Protein AF-A0A0Q6CIL9-F1 (afdb_monomer)

Secondary structure (DSSP, 8-state):
--HHHHHHHHHHHHHHHHGGGHHHHHHHHHT--HHHHHHHHHTSSPPPHHHHHHHHHHHHHHHHHHHHHHHHHHHHHHHHH-

Solvent-accessible surface area (backbone atoms only — not comparable to full-atom values): 4586 Å² total; per-residue (Å²): 131,56,58,66,58,44,30,55,48,48,52,56,54,36,33,72,69,55,39,98,58,16,50,58,53,48,12,62,75,72,75,47,53,53,67,55,38,50,28,26,72,71,62,79,38,79,57,54,72,63,59,55,54,52,49,53,53,52,43,55,49,53,51,52,54,49,51,55,52,51,55,50,52,56,51,53,53,54,66,71,78,107

Nearest PDB structures (foldseek):
  5d50-assembly1_C  TM=8.080E-01  e=2.218E-01  Salmonella phage SPC32H
  5d4z-assembly3_F  TM=7.562E-01  e=5.901E-01  Salmonella phage SPC32H
  3eus-assembly1_A  TM=6.706E-01  e=3.846E-01  Ruegeria pomeroyi
  3eus-assembly1_B  TM=6.538E-01  e=4.912E-01  Ruegeria pomeroyi
  5d4z-assembly8_U  TM=6.611E-01  e=8.518E-01  Salmonella phage SPC32H

Foldseek 3Di:
DDQVVVLVLLVVLQCVLPNPVSLVVLCVQVVHDSVVSVCSNVVVDGDDPVSVVSSVVSSVVSVVVVVVVVVVVVVVVVVVVD

Sequence (82 aa):
MTNDERRDLLARAAETAFGARWQSDLARHLGVSIRTAQRWASGSSEVPVGALRDLAIILRKSASDATASADEIERQLKAIDE

pLDDT: mean 96.32, std 3.77, range [70.75, 98.31]

Structure (mmCIF, N/CA/C/O backbone):
data_AF-A0A0Q6CIL9-F1
#
_entry.id   AF-A0A0Q6CIL9-F1
#
loop_
_atom_site.group_PDB
_atom_site.id
_atom_site.type_symbol
_atom_site.label_atom_id
_atom_site.label_alt_id
_atom_site.label_comp_id
_atom_site.label_asym_id
_atom_site.label_entity_id
_atom_site.label_seq_id
_atom_site.pdbx_PDB_ins_code
_atom_site.Cartn_x
_atom_site.Cartn_y
_atom_site.Cartn_z
_atom_site.occupancy
_atom_site.B_iso_or_equiv
_atom_site.auth_seq_id
_atom_site.auth_comp_id
_atom_site.auth_asym_id
_atom_site.auth_atom_id
_atom_site.pdbx_PDB_model_num
ATOM 1 N N . MET A 1 1 ? 15.223 10.962 -8.828 1.00 81.19 1 MET A N 1
ATOM 2 C CA . MET A 1 1 ? 15.114 9.685 -8.104 1.00 81.19 1 MET A CA 1
ATOM 3 C C . MET A 1 1 ? 15.843 8.596 -8.864 1.00 81.19 1 MET A C 1
ATOM 5 O O . MET A 1 1 ? 15.396 8.247 -9.958 1.00 81.19 1 MET A O 1
ATOM 9 N N . THR A 1 2 ? 16.953 8.119 -8.305 1.00 94.81 2 THR A N 1
ATOM 10 C CA . THR A 1 2 ? 17.702 6.940 -8.759 1.00 94.81 2 THR A CA 1
ATOM 11 C C . THR A 1 2 ? 16.869 5.668 -8.556 1.00 94.81 2 THR A C 1
ATOM 13 O O . THR A 1 2 ? 15.813 5.700 -7.917 1.00 94.81 2 THR A O 1
ATOM 16 N N . ASN A 1 3 ? 17.311 4.534 -9.109 1.00 93.88 3 ASN A N 1
ATOM 17 C CA . ASN A 1 3 ? 16.614 3.268 -8.875 1.00 93.88 3 ASN A CA 1
ATOM 18 C C . ASN A 1 3 ? 16.673 2.840 -7.399 1.00 93.88 3 ASN A C 1
ATOM 20 O O . ASN A 1 3 ? 15.670 2.372 -6.866 1.00 93.88 3 ASN A O 1
ATOM 24 N N . ASP A 1 4 ? 17.805 3.060 -6.729 1.00 96.38 4 ASP A N 1
ATOM 25 C CA . ASP A 1 4 ? 17.972 2.715 -5.313 1.00 96.38 4 ASP A CA 1
ATOM 26 C C . ASP A 1 4 ? 17.009 3.517 -4.431 1.00 96.38 4 ASP A C 1
ATOM 28 O O . ASP A 1 4 ? 16.297 2.945 -3.609 1.00 96.38 4 ASP A O 1
ATOM 32 N N . GLU A 1 5 ? 16.868 4.822 -4.693 1.00 97.31 5 GLU A N 1
ATOM 33 C CA . GLU A 1 5 ? 15.888 5.669 -4.001 1.00 97.31 5 GLU A CA 1
ATOM 34 C C . GLU A 1 5 ? 14.446 5.187 -4.234 1.00 97.31 5 GLU A C 1
ATOM 36 O O . GLU A 1 5 ? 13.625 5.200 -3.316 1.00 97.31 5 GLU A O 1
ATOM 41 N N . ARG A 1 6 ? 14.114 4.735 -5.454 1.00 97.50 6 ARG A N 1
ATOM 42 C CA . ARG A 1 6 ? 12.784 4.178 -5.759 1.00 97.50 6 ARG A CA 1
ATOM 43 C C . ARG A 1 6 ? 12.541 2.850 -5.060 1.00 97.50 6 ARG A C 1
ATOM 45 O O . ARG A 1 6 ? 11.433 2.629 -4.579 1.00 97.50 6 ARG A O 1
ATOM 52 N N . ARG A 1 7 ? 13.541 1.974 -5.019 1.00 97.50 7 ARG A N 1
ATOM 53 C CA . ARG A 1 7 ? 13.476 0.682 -4.335 1.00 97.50 7 ARG A CA 1
ATOM 54 C C . ARG A 1 7 ? 13.248 0.868 -2.844 1.00 97.50 7 ARG A C 1
ATOM 56 O O . ARG A 1 7 ? 12.343 0.247 -2.294 1.00 97.50 7 ARG A O 1
ATOM 63 N N . ASP A 1 8 ? 14.037 1.724 -2.210 1.00 97.81 8 ASP A N 1
ATOM 64 C CA . ASP A 1 8 ? 13.956 1.940 -0.768 1.00 97.81 8 ASP A CA 1
ATOM 65 C C . ASP A 1 8 ? 12.614 2.582 -0.394 1.00 97.81 8 ASP A C 1
ATOM 67 O O . ASP A 1 8 ? 11.982 2.187 0.590 1.00 97.81 8 ASP A O 1
ATOM 71 N N . LEU A 1 9 ? 12.123 3.513 -1.222 1.00 97.81 9 LEU A N 1
ATOM 72 C CA . LEU A 1 9 ? 10.785 4.077 -1.064 1.00 97.81 9 LEU A CA 1
ATOM 73 C C . LEU A 1 9 ? 9.692 3.016 -1.239 1.00 97.81 9 LEU A C 1
ATOM 75 O O . LEU A 1 9 ? 8.796 2.941 -0.402 1.00 97.81 9 LEU A O 1
ATOM 79 N N . LEU A 1 10 ? 9.769 2.192 -2.292 1.00 98.00 10 LEU A N 1
ATOM 80 C CA . LEU A 1 10 ? 8.819 1.108 -2.547 1.00 98.00 10 LEU A CA 1
ATOM 81 C C . LEU A 1 10 ? 8.748 0.157 -1.349 1.00 98.00 10 LEU A C 1
ATOM 83 O O . LEU A 1 10 ? 7.653 -0.133 -0.882 1.00 98.00 10 LEU A O 1
ATOM 87 N N . ALA A 1 11 ? 9.899 -0.302 -0.848 1.00 97.75 11 ALA A N 1
ATOM 88 C CA . ALA A 1 11 ? 9.971 -1.256 0.253 1.00 97.75 11 ALA A CA 1
ATOM 89 C C . ALA A 1 11 ? 9.338 -0.686 1.528 1.00 97.75 11 ALA A C 1
ATOM 91 O O . ALA A 1 11 ? 8.427 -1.297 2.080 1.00 97.75 1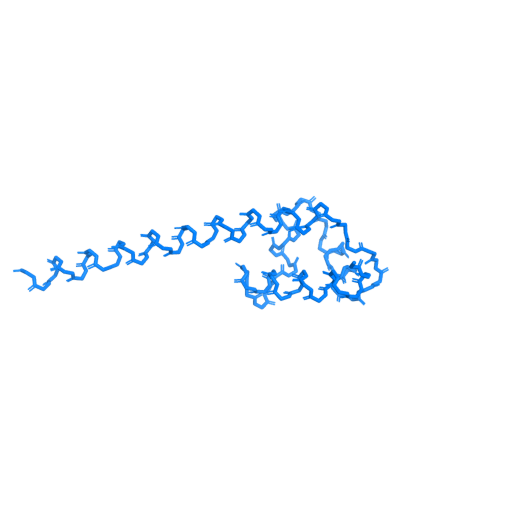1 ALA A O 1
ATOM 92 N N . ARG A 1 12 ? 9.741 0.523 1.940 1.00 97.94 12 ARG A N 1
ATOM 93 C CA . ARG A 1 12 ? 9.192 1.190 3.133 1.00 97.94 12 ARG A CA 1
ATOM 94 C C . ARG A 1 12 ? 7.687 1.439 3.019 1.00 97.94 12 ARG A C 1
ATOM 96 O O . ARG A 1 12 ? 6.938 1.194 3.963 1.00 97.94 12 ARG A O 1
ATOM 103 N N . ALA A 1 13 ? 7.234 1.931 1.868 1.00 97.38 13 ALA A N 1
ATOM 104 C CA . ALA A 1 13 ? 5.828 2.235 1.624 1.00 97.38 13 ALA A CA 1
ATOM 105 C C . ALA A 1 13 ? 4.967 0.961 1.561 1.00 97.38 13 ALA A C 1
ATOM 107 O O . ALA A 1 13 ? 3.876 0.925 2.126 1.00 97.38 13 ALA A O 1
ATOM 108 N N . ALA A 1 14 ? 5.460 -0.098 0.919 1.00 97.38 14 ALA A N 1
ATOM 109 C CA . ALA A 1 14 ? 4.744 -1.362 0.809 1.00 97.38 14 ALA A CA 1
ATOM 110 C C . ALA A 1 14 ? 4.690 -2.092 2.156 1.00 97.38 14 ALA A C 1
ATOM 112 O O . ALA A 1 14 ? 3.646 -2.631 2.505 1.00 97.38 14 ALA A O 1
ATOM 113 N N . GLU A 1 15 ? 5.766 -2.062 2.942 1.00 97.38 15 GLU A N 1
ATOM 114 C CA . GLU A 1 15 ? 5.767 -2.587 4.309 1.00 97.38 15 GLU A CA 1
ATOM 115 C C . GLU A 1 15 ? 4.801 -1.818 5.217 1.00 97.38 15 GLU A C 1
ATOM 117 O O . GLU A 1 15 ? 4.094 -2.431 6.009 1.00 97.38 15 GLU A O 1
ATOM 122 N N . THR A 1 16 ? 4.669 -0.500 5.041 1.00 96.25 16 THR A N 1
ATOM 123 C CA . THR A 1 16 ? 3.643 0.286 5.750 1.00 96.25 16 THR A CA 1
ATOM 124 C C . THR A 1 16 ? 2.224 -0.164 5.382 1.00 96.25 16 THR A C 1
ATOM 126 O O . THR A 1 16 ? 1.363 -0.245 6.251 1.00 96.25 16 THR A O 1
ATOM 129 N N . ALA A 1 17 ? 1.969 -0.467 4.104 1.00 95.19 17 ALA A N 1
ATOM 130 C CA . ALA A 1 17 ? 0.642 -0.862 3.627 1.00 95.19 17 ALA A CA 1
ATOM 131 C C . ALA A 1 17 ? 0.272 -2.320 3.960 1.00 95.19 17 ALA A C 1
ATOM 133 O O . ALA A 1 17 ? -0.899 -2.629 4.162 1.00 95.19 17 ALA A O 1
ATOM 134 N N . PHE A 1 18 ? 1.250 -3.227 3.961 1.00 95.50 18 PHE A N 1
ATOM 135 C CA . PHE A 1 18 ? 1.009 -4.676 3.943 1.00 95.50 18 PHE A CA 1
ATOM 136 C C . PHE A 1 18 ? 1.745 -5.449 5.051 1.00 95.50 18 PHE A C 1
ATOM 138 O O . PHE A 1 18 ? 1.556 -6.656 5.200 1.00 95.50 18 PHE A O 1
ATOM 145 N N . GLY A 1 19 ? 2.613 -4.790 5.817 1.00 95.38 19 GLY A N 1
ATOM 146 C CA . GLY A 1 19 ? 3.458 -5.419 6.829 1.00 95.38 19 GLY A CA 1
ATOM 147 C C . GLY A 1 19 ? 4.578 -6.288 6.244 1.00 95.38 19 GLY A C 1
ATOM 148 O O . GLY A 1 19 ? 4.989 -6.149 5.091 1.00 95.38 19 GLY A O 1
ATOM 149 N N . ALA A 1 20 ? 5.071 -7.237 7.044 1.00 94.94 20 ALA A N 1
ATOM 150 C CA . ALA A 1 20 ? 6.257 -8.043 6.726 1.00 94.94 20 ALA A CA 1
ATOM 151 C C . ALA A 1 20 ? 6.147 -8.872 5.427 1.00 94.94 20 ALA A C 1
ATOM 153 O O . ALA A 1 20 ? 7.159 -9.255 4.841 1.00 94.94 20 ALA A O 1
ATOM 154 N N . ARG A 1 21 ? 4.927 -9.162 4.952 1.00 95.56 21 ARG A N 1
ATOM 155 C CA . ARG A 1 21 ? 4.670 -9.947 3.728 1.00 95.56 21 ARG A CA 1
A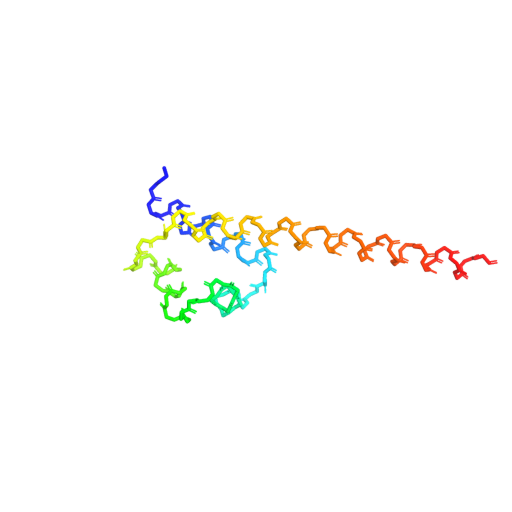TOM 156 C C . ARG A 1 21 ? 4.413 -9.080 2.492 1.00 95.56 21 ARG A C 1
ATOM 158 O O . ARG A 1 21 ? 3.887 -9.569 1.487 1.00 95.56 21 ARG A O 1
ATOM 165 N N . TRP A 1 22 ? 4.859 -7.825 2.524 1.00 97.81 22 TRP A N 1
ATOM 166 C CA . TRP A 1 22 ? 4.549 -6.827 1.505 1.00 97.81 22 TRP A CA 1
ATOM 167 C C . TRP A 1 22 ? 4.839 -7.250 0.068 1.00 97.81 22 TRP A C 1
ATOM 169 O O . TRP A 1 22 ? 4.078 -6.885 -0.817 1.00 97.81 22 TRP A O 1
ATOM 179 N N . GLN A 1 23 ? 5.884 -8.038 -0.205 1.00 98.06 23 GLN A N 1
ATOM 180 C CA . GLN A 1 23 ? 6.216 -8.428 -1.583 1.00 98.06 23 GLN A CA 1
ATOM 181 C C . GLN A 1 23 ? 5.087 -9.234 -2.241 1.00 98.06 23 GLN A C 1
ATOM 183 O O . GLN A 1 23 ? 4.766 -9.002 -3.407 1.00 98.06 23 GLN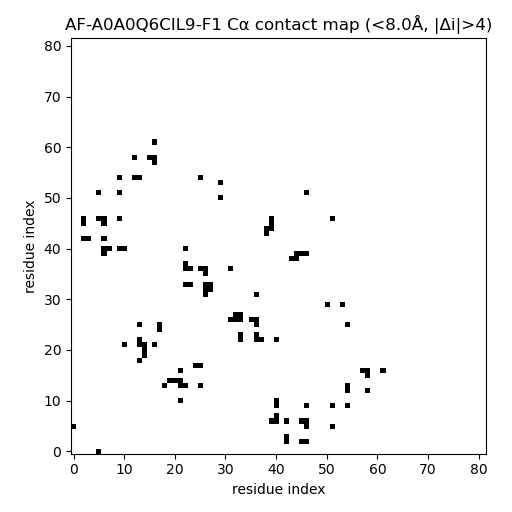 A O 1
ATOM 188 N N . SER A 1 24 ? 4.462 -10.161 -1.503 1.00 98.00 24 SER A N 1
ATOM 189 C CA . SER A 1 24 ? 3.336 -10.956 -2.013 1.00 98.00 24 SER A CA 1
ATOM 190 C C . SER A 1 24 ? 2.060 -10.145 -2.170 1.00 98.00 24 SER A C 1
ATOM 192 O O . SER A 1 24 ? 1.348 -10.317 -3.161 1.00 98.00 24 SER A O 1
ATOM 194 N N . ASP A 1 25 ? 1.786 -9.247 -1.231 1.00 97.69 25 ASP A N 1
ATOM 195 C CA . ASP A 1 25 ? 0.557 -8.458 -1.250 1.00 97.69 25 ASP A CA 1
ATOM 196 C C . ASP A 1 25 ? 0.629 -7.321 -2.266 1.00 97.69 25 ASP A C 1
ATOM 198 O O . ASP A 1 25 ? -0.333 -7.110 -3.005 1.00 97.69 25 ASP A O 1
ATOM 202 N N . LEU A 1 26 ? 1.792 -6.683 -2.405 1.00 97.69 26 LEU A N 1
ATOM 203 C CA . LEU A 1 26 ? 2.081 -5.716 -3.457 1.00 97.69 26 LEU A CA 1
ATOM 204 C C . LEU A 1 26 ? 1.929 -6.352 -4.839 1.00 97.69 26 LEU A C 1
ATOM 206 O O . LEU A 1 26 ? 1.262 -5.785 -5.698 1.00 97.69 26 LEU A O 1
ATOM 210 N N . ALA A 1 27 ? 2.506 -7.539 -5.058 1.00 98.06 27 ALA A N 1
ATOM 211 C CA . ALA A 1 27 ? 2.398 -8.234 -6.338 1.00 98.06 27 ALA A CA 1
ATOM 212 C C . ALA A 1 27 ? 0.933 -8.495 -6.722 1.00 98.06 27 ALA A C 1
ATOM 214 O O . ALA A 1 27 ? 0.528 -8.213 -7.850 1.00 98.06 27 ALA A O 1
ATOM 215 N N . ARG A 1 28 ? 0.124 -8.957 -5.759 1.00 97.56 28 ARG A N 1
ATOM 216 C CA . ARG A 1 28 ? -1.312 -9.185 -5.954 1.00 97.56 28 ARG A CA 1
ATOM 217 C C . ARG A 1 28 ? -2.060 -7.894 -6.284 1.00 97.56 28 ARG A C 1
ATOM 219 O O . ARG A 1 28 ? -2.848 -7.892 -7.222 1.00 97.56 28 ARG A O 1
ATOM 226 N N . HIS A 1 29 ? -1.807 -6.813 -5.545 1.00 96.69 29 HIS A N 1
ATOM 227 C CA . HIS A 1 29 ? -2.495 -5.535 -5.753 1.00 96.69 29 HIS A CA 1
ATOM 228 C C . HIS A 1 29 ? -2.098 -4.846 -7.061 1.00 96.6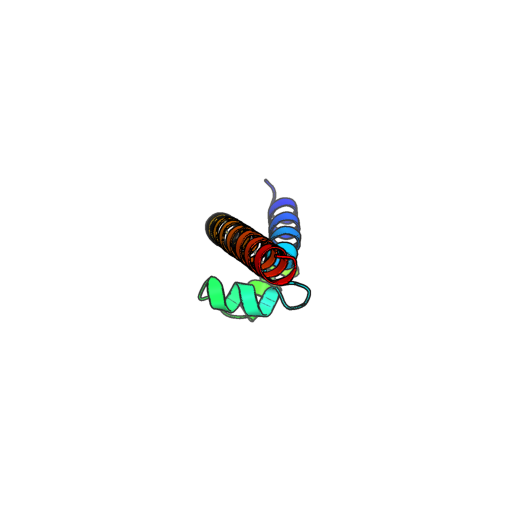9 29 HIS A C 1
ATOM 230 O O . HIS A 1 29 ? -2.949 -4.246 -7.709 1.00 96.69 29 HIS A O 1
ATOM 236 N N . LEU A 1 30 ? -0.831 -4.948 -7.466 1.00 96.31 30 LEU A N 1
ATOM 237 C CA . LEU A 1 30 ? -0.331 -4.354 -8.708 1.00 96.31 30 LEU A CA 1
ATOM 238 C C . LEU A 1 30 ? -0.550 -5.242 -9.943 1.00 96.31 30 LEU A C 1
ATOM 240 O O . LEU A 1 30 ? -0.183 -4.850 -11.047 1.00 96.31 30 LEU A O 1
ATOM 244 N N . GLY A 1 31 ? -1.099 -6.451 -9.780 1.00 97.12 31 GLY A N 1
ATOM 245 C CA . GLY A 1 31 ? -1.302 -7.387 -10.889 1.00 97.12 31 GLY A CA 1
ATOM 246 C C . GLY A 1 31 ? 0.002 -7.881 -11.528 1.00 97.12 31 GLY A C 1
ATOM 247 O O . GLY A 1 31 ? 0.023 -8.218 -12.710 1.00 97.12 31 GLY A O 1
ATOM 248 N N . VAL A 1 32 ? 1.101 -7.924 -10.767 1.00 97.88 32 VAL A N 1
ATOM 249 C CA . VAL A 1 32 ? 2.410 -8.413 -11.232 1.00 97.88 32 VAL A CA 1
ATOM 250 C C . VAL A 1 32 ? 2.775 -9.739 -10.571 1.00 97.88 32 VAL A C 1
ATOM 252 O O . VAL A 1 32 ? 2.226 -10.132 -9.545 1.00 97.88 32 VAL A O 1
ATOM 255 N N . SER A 1 33 ? 3.747 -10.454 -11.139 1.00 98.19 33 SER A N 1
ATOM 256 C CA . SER A 1 33 ? 4.254 -11.675 -10.506 1.00 98.19 33 SER A CA 1
ATOM 257 C C . SER A 1 33 ? 5.022 -11.366 -9.213 1.00 98.19 33 SER A C 1
ATOM 259 O O . SER A 1 33 ? 5.708 -10.346 -9.117 1.00 98.19 33 SER A O 1
ATOM 261 N N . ILE A 1 34 ? 5.022 -12.300 -8.257 1.00 98.12 34 ILE A N 1
ATOM 262 C CA . ILE A 1 34 ? 5.852 -12.191 -7.043 1.00 98.12 34 ILE A CA 1
ATOM 263 C C . ILE A 1 34 ? 7.345 -12.029 -7.363 1.00 98.12 34 ILE A C 1
ATOM 265 O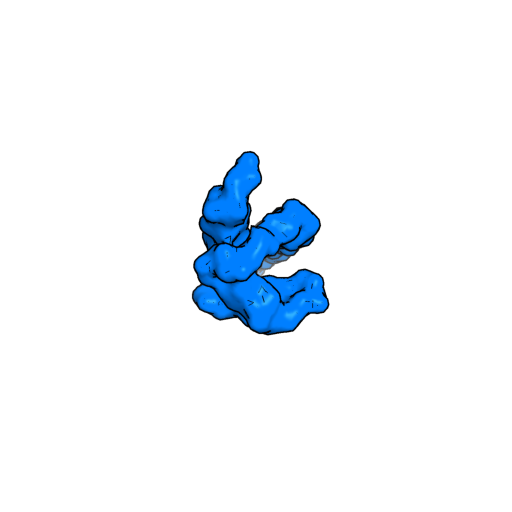 O . ILE A 1 34 ? 8.051 -11.272 -6.701 1.00 98.12 34 ILE A O 1
ATOM 269 N N . ARG A 1 35 ? 7.819 -12.661 -8.445 1.00 98.19 35 ARG A N 1
ATOM 270 C CA . ARG A 1 35 ? 9.204 -12.518 -8.916 1.00 98.19 35 ARG A CA 1
ATOM 271 C C . ARG A 1 35 ? 9.516 -11.095 -9.374 1.00 98.19 35 ARG A C 1
ATOM 273 O O . ARG A 1 35 ? 10.659 -10.666 -9.269 1.00 98.19 35 ARG A O 1
ATOM 280 N N . THR A 1 36 ? 8.529 -10.368 -9.892 1.00 98.31 36 THR A N 1
ATOM 281 C CA . THR A 1 36 ? 8.684 -8.956 -10.263 1.00 98.31 36 THR A CA 1
ATOM 282 C C . THR A 1 36 ? 8.899 -8.106 -9.013 1.00 98.31 36 THR A C 1
ATOM 284 O O . THR A 1 36 ? 9.888 -7.382 -8.940 1.00 98.31 36 THR A O 1
ATOM 287 N N . ALA A 1 37 ? 8.056 -8.274 -7.989 1.00 97.56 37 ALA A N 1
ATOM 288 C CA . ALA A 1 37 ? 8.211 -7.569 -6.717 1.00 97.56 37 ALA A CA 1
ATOM 289 C C . ALA A 1 37 ? 9.550 -7.896 -6.023 1.00 97.56 37 ALA A C 1
ATOM 291 O O . ALA A 1 37 ? 10.219 -6.997 -5.524 1.00 97.56 37 ALA A O 1
ATOM 292 N N . GLN A 1 38 ? 9.994 -9.157 -6.058 1.00 98.12 38 GLN A N 1
ATOM 293 C CA . GLN A 1 38 ? 11.303 -9.574 -5.533 1.00 98.12 38 GLN A CA 1
ATOM 294 C C . GLN A 1 38 ? 12.485 -8.952 -6.292 1.00 98.12 38 GLN A C 1
ATOM 296 O O . GLN A 1 38 ? 13.486 -8.567 -5.683 1.00 98.12 38 GLN A O 1
ATOM 301 N N . ARG A 1 39 ? 12.394 -8.828 -7.623 1.00 98.25 39 ARG A N 1
ATOM 302 C CA . ARG A 1 39 ? 13.434 -8.162 -8.422 1.00 98.25 39 ARG A CA 1
ATOM 303 C C . ARG A 1 39 ? 13.513 -6.666 -8.141 1.00 98.25 39 ARG A C 1
ATOM 305 O O . ARG A 1 39 ? 14.616 -6.136 -8.063 1.00 98.25 39 ARG A O 1
ATOM 312 N N . TRP A 1 40 ? 12.375 -6.010 -7.926 1.00 98.06 40 TRP A N 1
ATOM 313 C CA . TRP A 1 40 ? 12.349 -4.637 -7.426 1.00 98.06 40 TRP A CA 1
ATOM 314 C C . TRP A 1 40 ? 12.999 -4.546 -6.050 1.00 98.06 40 TRP A C 1
ATOM 316 O O . TRP A 1 40 ? 13.949 -3.793 -5.892 1.00 98.06 40 TRP A O 1
ATOM 326 N N . ALA A 1 41 ? 12.573 -5.376 -5.094 1.00 96.94 41 ALA A N 1
ATOM 327 C CA . ALA A 1 41 ? 13.084 -5.380 -3.721 1.00 96.94 41 ALA A CA 1
ATOM 328 C C . ALA A 1 41 ? 14.601 -5.612 -3.626 1.00 96.94 41 ALA A C 1
ATOM 330 O O . ALA A 1 41 ? 15.270 -5.019 -2.789 1.00 96.94 41 ALA A O 1
ATOM 331 N N . SER A 1 42 ? 15.150 -6.467 -4.489 1.00 96.69 42 SER A N 1
ATOM 332 C CA . SER A 1 42 ? 16.592 -6.743 -4.555 1.00 96.69 42 SER A CA 1
ATOM 333 C C . SER A 1 42 ? 17.382 -5.703 -5.353 1.00 96.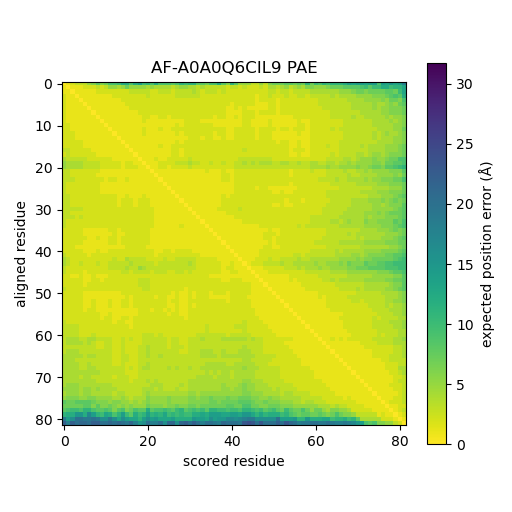69 42 SER A C 1
ATOM 335 O O . SER A 1 42 ? 18.607 -5.727 -5.325 1.00 96.69 42 SER A O 1
ATOM 337 N N . GLY A 1 43 ? 16.714 -4.802 -6.080 1.00 96.25 43 GLY A N 1
ATOM 338 C CA . GLY A 1 43 ? 17.355 -3.870 -7.013 1.00 96.25 43 GLY A CA 1
ATOM 339 C C . GLY A 1 43 ? 17.827 -4.517 -8.321 1.00 96.25 43 GLY A C 1
ATOM 340 O O . GLY A 1 43 ? 18.426 -3.842 -9.151 1.00 96.25 43 GLY A O 1
ATOM 341 N N . SER A 1 44 ? 17.523 -5.801 -8.552 1.00 96.12 44 SER A N 1
ATOM 342 C CA . SER A 1 44 ? 17.872 -6.516 -9.793 1.00 96.12 44 SER A CA 1
ATOM 343 C C . SER A 1 44 ? 17.087 -6.038 -11.023 1.00 96.12 44 SER A C 1
ATOM 345 O O . SER A 1 44 ? 17.399 -6.428 -12.145 1.00 96.12 44 SER A O 1
ATOM 347 N N . SER A 1 45 ? 16.049 -5.223 -10.835 1.00 96.62 45 SER A N 1
ATOM 348 C CA . SER A 1 45 ? 15.352 -4.520 -11.915 1.00 96.62 45 SER A CA 1
ATOM 349 C C . SER A 1 45 ? 14.872 -3.153 -11.451 1.00 96.62 45 SER A C 1
ATOM 351 O O . SER A 1 45 ? 14.584 -2.975 -10.265 1.00 96.62 45 SER A O 1
ATOM 353 N N . GLU A 1 46 ? 14.715 -2.223 -12.391 1.00 96.62 46 GLU A N 1
ATOM 354 C CA . GLU A 1 46 ? 14.227 -0.882 -12.082 1.00 96.62 46 GLU A CA 1
ATOM 355 C C . GLU A 1 46 ? 12.786 -0.903 -11.557 1.00 96.62 46 GLU A C 1
ATOM 357 O O . GLU A 1 46 ? 11.931 -1.614 -12.094 1.00 96.62 46 GLU A O 1
ATOM 362 N N . VAL A 1 47 ? 12.514 -0.106 -10.522 1.00 97.56 47 VAL A N 1
ATOM 363 C CA . VAL A 1 47 ? 11.150 0.138 -10.040 1.00 97.56 47 VAL A CA 1
ATOM 364 C C . VAL A 1 47 ? 10.456 1.150 -10.960 1.00 97.56 47 VAL A C 1
ATOM 366 O O . VAL A 1 47 ? 10.884 2.313 -11.035 1.00 97.56 47 VAL A O 1
ATOM 369 N N . PRO A 1 48 ? 9.358 0.766 -11.640 1.00 97.19 48 PRO A N 1
ATOM 370 C CA . PRO A 1 48 ? 8.611 1.684 -12.483 1.00 97.19 48 PRO A CA 1
ATOM 371 C C . PRO A 1 48 ? 7.957 2.784 -11.647 1.00 97.19 48 PRO A C 1
ATOM 373 O O . PRO A 1 48 ? 7.378 2.523 -10.593 1.00 97.19 48 PRO A O 1
ATOM 376 N N . VAL A 1 49 ? 7.948 4.013 -12.167 1.00 96.88 49 VAL A N 1
ATOM 377 C CA . VAL A 1 49 ? 7.222 5.135 -11.540 1.00 96.88 49 VAL A CA 1
ATOM 378 C C . VAL A 1 49 ? 5.725 4.824 -11.397 1.00 96.88 49 VAL A C 1
ATOM 380 O O . VAL A 1 49 ? 5.105 5.248 -10.425 1.00 96.88 49 VAL A O 1
ATOM 383 N N . GLY A 1 50 ? 5.155 4.040 -12.322 1.00 97.25 50 GLY A N 1
ATOM 384 C CA . GLY A 1 50 ? 3.774 3.553 -12.230 1.00 97.25 50 GLY A CA 1
ATOM 385 C C . GLY A 1 50 ? 3.511 2.746 -10.956 1.00 97.25 50 GLY A C 1
ATOM 386 O O . GLY A 1 50 ? 2.566 3.050 -10.242 1.00 97.25 50 GLY A O 1
ATOM 387 N N . ALA A 1 51 ? 4.411 1.827 -10.589 1.00 97.25 51 ALA A N 1
ATOM 388 C CA . ALA A 1 51 ? 4.265 1.022 -9.374 1.00 97.25 51 ALA A CA 1
ATOM 389 C C . ALA A 1 51 ? 4.264 1.883 -8.097 1.00 97.25 51 ALA A C 1
ATOM 391 O O . ALA A 1 51 ? 3.497 1.623 -7.174 1.00 97.25 51 ALA A O 1
ATOM 392 N N . LEU A 1 52 ? 5.082 2.942 -8.054 1.00 98.06 52 LEU A N 1
ATOM 393 C CA . LEU A 1 52 ? 5.077 3.901 -6.942 1.00 98.06 52 LEU A CA 1
ATOM 394 C C . LEU A 1 52 ? 3.786 4.726 -6.894 1.00 98.06 52 LEU A C 1
ATOM 396 O O . LEU A 1 52 ? 3.273 5.005 -5.810 1.00 98.06 52 LEU A O 1
ATOM 400 N N . ARG A 1 53 ? 3.251 5.114 -8.057 1.00 98.00 53 ARG A N 1
ATOM 401 C CA . ARG A 1 53 ? 1.973 5.831 -8.151 1.00 98.00 53 ARG A CA 1
ATOM 402 C C . ARG A 1 53 ? 0.822 4.969 -7.639 1.00 98.00 53 ARG A C 1
ATOM 404 O O . ARG A 1 53 ? 0.033 5.445 -6.828 1.00 98.00 53 ARG A O 1
ATOM 411 N N . ASP A 1 54 ? 0.765 3.715 -8.063 1.00 97.75 54 ASP A N 1
ATOM 412 C CA . ASP A 1 54 ? -0.274 2.777 -7.643 1.00 97.75 54 ASP A CA 1
ATOM 413 C C . ASP A 1 54 ? -0.167 2.474 -6.143 1.00 97.75 54 ASP A C 1
ATOM 415 O O . ASP A 1 54 ? -1.169 2.494 -5.428 1.00 97.75 54 ASP A O 1
ATOM 419 N N . LEU A 1 55 ? 1.054 2.312 -5.622 1.00 97.75 55 LEU A N 1
ATOM 420 C CA . LEU A 1 55 ? 1.285 2.149 -4.187 1.00 97.75 55 LEU A CA 1
ATOM 421 C C . LEU A 1 55 ? 0.833 3.371 -3.372 1.00 97.75 55 LEU A C 1
ATOM 423 O O . LEU A 1 55 ? 0.267 3.213 -2.292 1.00 97.75 55 LEU A O 1
ATOM 427 N N . ALA A 1 56 ? 1.013 4.588 -3.889 1.00 98.00 56 ALA A N 1
ATOM 428 C CA . ALA A 1 56 ? 0.504 5.790 -3.233 1.00 98.00 56 ALA A CA 1
ATOM 429 C C . ALA A 1 56 ? -1.036 5.810 -3.161 1.00 98.00 56 ALA A C 1
ATOM 431 O O . ALA A 1 56 ? -1.594 6.267 -2.163 1.00 98.00 56 ALA A O 1
ATOM 432 N N . ILE A 1 57 ? -1.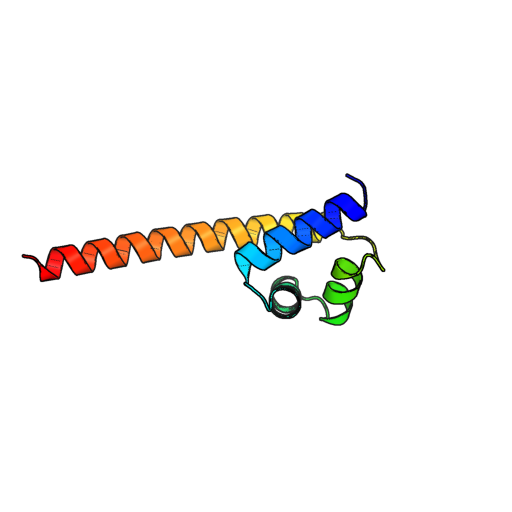729 5.299 -4.185 1.00 97.69 57 ILE A N 1
ATOM 433 C CA . ILE A 1 57 ? -3.194 5.148 -4.174 1.00 97.69 57 ILE A CA 1
ATOM 434 C C . ILE A 1 57 ? -3.610 4.120 -3.115 1.00 97.69 57 ILE A C 1
ATOM 436 O O . ILE A 1 57 ? -4.505 4.397 -2.315 1.00 97.69 57 ILE A O 1
ATOM 440 N N . ILE A 1 58 ? -2.927 2.972 -3.066 1.00 96.38 58 ILE A N 1
ATOM 441 C CA . ILE A 1 58 ? -3.177 1.913 -2.078 1.00 96.38 58 ILE A CA 1
ATOM 442 C C . ILE A 1 58 ? -3.017 2.449 -0.652 1.00 96.38 58 ILE A C 1
ATOM 444 O O . ILE A 1 58 ? -3.901 2.249 0.177 1.00 96.38 58 ILE A O 1
ATOM 448 N N . LEU A 1 59 ? -1.936 3.180 -0.371 1.00 96.38 59 LEU A N 1
ATOM 449 C CA . LEU A 1 59 ? -1.688 3.761 0.951 1.00 96.38 59 LEU A CA 1
ATOM 450 C C . LEU A 1 59 ? -2.767 4.760 1.369 1.00 96.38 59 LEU A C 1
ATOM 452 O O . LEU A 1 59 ? -3.224 4.725 2.507 1.00 96.38 59 LEU A O 1
ATOM 456 N N . ARG A 1 60 ? -3.205 5.637 0.458 1.00 97.56 60 ARG A N 1
ATOM 457 C CA . ARG A 1 60 ? -4.282 6.593 0.757 1.00 97.56 60 ARG A CA 1
ATOM 458 C C . ARG A 1 60 ? -5.591 5.883 1.078 1.00 97.56 60 ARG A C 1
ATOM 460 O O . ARG A 1 60 ? -6.274 6.286 2.014 1.00 97.56 60 ARG A O 1
ATOM 467 N N . LYS A 1 61 ? -5.914 4.824 0.332 1.00 95.38 61 LYS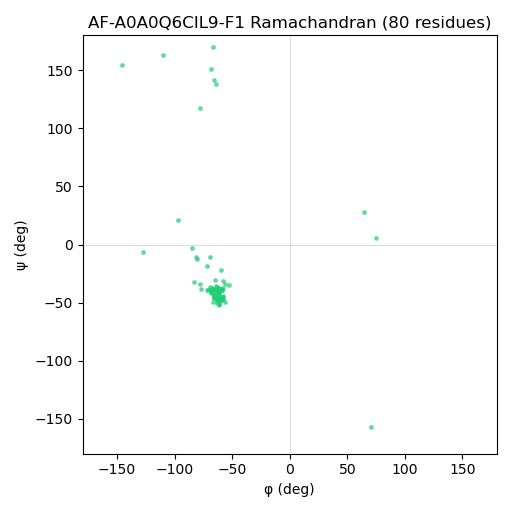 A N 1
ATOM 468 C CA . LYS A 1 61 ? -7.088 3.997 0.613 1.00 95.38 61 LYS A CA 1
ATOM 469 C C . LYS A 1 61 ? -6.966 3.318 1.977 1.00 95.38 61 LYS A C 1
ATOM 471 O O . LYS A 1 61 ? -7.856 3.473 2.799 1.00 95.38 61 LYS A O 1
ATOM 476 N N . SER A 1 62 ? -5.837 2.665 2.248 1.00 92.44 62 SER A N 1
ATOM 477 C CA . SER A 1 62 ? -5.590 2.002 3.532 1.00 92.44 62 SER A CA 1
ATOM 478 C C . SER A 1 62 ? -5.663 2.967 4.716 1.00 92.44 62 SER A C 1
ATOM 480 O O . SER A 1 62 ? -6.187 2.593 5.758 1.00 92.44 62 SER A O 1
ATOM 482 N N . ALA A 1 63 ? -5.159 4.195 4.574 1.00 95.12 63 ALA A N 1
ATOM 483 C CA . ALA A 1 63 ? -5.261 5.214 5.614 1.00 95.12 63 ALA A CA 1
ATOM 484 C C . ALA A 1 63 ? -6.719 5.636 5.848 1.00 95.12 63 ALA A C 1
ATOM 486 O O . ALA A 1 63 ? -7.150 5.715 6.992 1.00 95.12 63 ALA A O 1
ATOM 487 N N . SER A 1 64 ? -7.487 5.845 4.774 1.00 96.94 64 SER A N 1
ATOM 488 C CA . SER A 1 64 ? -8.918 6.153 4.868 1.00 96.94 64 SER A CA 1
ATOM 489 C C . SER A 1 64 ? -9.698 5.030 5.559 1.00 96.94 64 SER A C 1
ATOM 491 O O . SER A 1 64 ? -10.507 5.305 6.441 1.00 96.94 64 SER A O 1
ATOM 493 N N . ASP A 1 65 ? -9.441 3.775 5.181 1.00 95.38 65 ASP A N 1
ATOM 494 C CA . ASP A 1 65 ? -10.091 2.595 5.760 1.00 95.38 65 ASP A CA 1
ATOM 495 C C . ASP A 1 65 ? -9.726 2.439 7.251 1.00 95.38 65 ASP A C 1
ATOM 497 O O . ASP A 1 65 ? -10.581 2.118 8.081 1.00 95.38 65 ASP A O 1
ATOM 501 N N . ALA A 1 66 ? -8.469 2.722 7.614 1.00 94.25 66 ALA A N 1
ATOM 502 C CA . ALA A 1 66 ? -8.002 2.701 8.999 1.00 94.25 66 ALA A CA 1
ATOM 503 C C . ALA A 1 66 ? -8.660 3.794 9.856 1.00 94.25 66 ALA A C 1
ATOM 505 O O . ALA A 1 66 ? -9.123 3.494 10.954 1.00 94.25 66 ALA A O 1
ATOM 506 N N . THR A 1 67 ? -8.753 5.032 9.357 1.00 98.06 67 THR A N 1
ATOM 507 C CA . THR A 1 67 ? -9.463 6.122 10.049 1.00 98.06 67 THR A CA 1
ATOM 508 C C . THR A 1 67 ? -10.933 5.771 10.261 1.00 98.06 67 THR A C 1
ATOM 510 O O . THR A 1 67 ? -11.412 5.850 11.385 1.00 98.06 67 THR A O 1
ATOM 513 N N . ALA A 1 68 ? -11.626 5.293 9.223 1.00 97.75 68 ALA A N 1
ATOM 514 C CA . ALA A 1 68 ? -13.027 4.892 9.344 1.00 97.75 68 ALA A CA 1
ATOM 515 C C . ALA A 1 68 ? -13.230 3.771 10.380 1.00 97.75 68 ALA A C 1
ATOM 517 O O . ALA A 1 68 ? -14.203 3.784 11.132 1.00 97.75 68 ALA A O 1
ATOM 518 N N . SER A 1 69 ? -12.299 2.815 10.443 1.00 97.94 69 SER A N 1
ATOM 519 C CA . SER A 1 69 ? -12.337 1.734 11.434 1.00 97.94 69 SER A CA 1
ATOM 520 C C . SER A 1 69 ? -12.098 2.246 12.859 1.00 97.94 69 SER A C 1
ATOM 522 O O . SER A 1 69 ? -12.765 1.792 13.785 1.00 97.94 69 SER A O 1
ATOM 524 N N . ALA A 1 70 ? -11.176 3.195 13.045 1.00 98.25 70 ALA A N 1
ATOM 525 C CA . ALA A 1 70 ? -10.923 3.818 14.343 1.00 98.25 70 ALA A CA 1
ATOM 526 C C . ALA A 1 70 ? -12.152 4.595 14.845 1.00 98.25 70 ALA A C 1
ATOM 528 O O . ALA A 1 70 ? -12.583 4.381 15.977 1.00 98.25 70 ALA A O 1
ATOM 529 N N . ASP A 1 71 ? -12.771 5.404 13.979 1.00 98.31 71 ASP A N 1
ATOM 530 C CA . ASP A 1 71 ? -13.982 6.168 14.301 1.00 98.31 71 ASP A CA 1
ATOM 531 C C . ASP A 1 71 ? -15.150 5.253 14.720 1.00 98.31 71 ASP A C 1
ATOM 533 O O . ASP A 1 71 ? -15.932 5.592 15.611 1.00 98.31 71 ASP A O 1
ATOM 537 N N . GLU A 1 72 ? -15.289 4.087 14.077 1.00 98.25 72 GLU A N 1
ATOM 538 C CA . GLU A 1 72 ? -16.303 3.090 14.436 1.00 98.25 72 GLU A CA 1
ATOM 539 C C . GLU A 1 72 ? -16.047 2.496 15.823 1.00 98.25 72 GLU A C 1
ATOM 541 O O . GLU A 1 72 ? -16.969 2.421 16.636 1.00 98.25 72 GLU A O 1
ATOM 546 N N . ILE A 1 73 ? -14.799 2.121 16.115 1.00 98.31 73 ILE A N 1
ATOM 547 C CA . ILE A 1 73 ? -14.415 1.589 17.427 1.00 98.31 73 ILE A CA 1
ATOM 548 C C . ILE A 1 73 ? -14.720 2.618 18.521 1.00 98.31 73 ILE A C 1
ATOM 550 O O . ILE A 1 73 ? -15.354 2.281 19.518 1.00 98.31 73 ILE A O 1
ATOM 554 N N . GLU A 1 74 ? -14.337 3.881 18.328 1.00 97.94 74 GLU A N 1
ATOM 555 C CA . GLU A 1 74 ? -14.609 4.947 19.298 1.00 97.94 74 GLU A CA 1
ATOM 556 C C . GLU A 1 74 ? -16.108 5.170 19.523 1.00 97.94 74 GLU A C 1
ATOM 558 O O . GLU A 1 74 ? -16.539 5.416 20.652 1.00 97.94 74 GLU A O 1
ATOM 563 N N . ARG A 1 75 ? -16.922 5.072 18.464 1.00 97.19 75 ARG A N 1
ATOM 564 C CA . ARG A 1 75 ? -18.380 5.190 18.574 1.00 97.19 75 ARG A CA 1
ATOM 565 C C . ARG A 1 75 ? -18.979 4.039 19.378 1.00 97.19 75 ARG A C 1
ATOM 567 O O . ARG A 1 75 ? -19.835 4.286 20.222 1.00 97.19 75 ARG A O 1
ATOM 574 N N . GLN A 1 76 ? -18.531 2.809 19.132 1.00 97.12 76 GLN A N 1
ATOM 575 C CA . GLN A 1 76 ? -19.013 1.633 19.857 1.00 97.12 76 GLN A CA 1
ATOM 576 C C . GLN A 1 76 ? -18.611 1.660 21.332 1.00 97.12 76 GLN A C 1
ATOM 578 O O . GLN A 1 76 ? -19.430 1.316 22.177 1.00 97.12 76 GLN A O 1
ATOM 583 N N . LEU A 1 77 ? -17.396 2.113 21.653 1.00 96.94 77 LEU A N 1
ATOM 584 C CA . LEU A 1 77 ? -16.957 2.248 23.044 1.00 96.94 77 LEU A CA 1
ATOM 585 C C . LEU A 1 77 ? -17.805 3.271 23.813 1.00 96.94 77 LEU A C 1
ATOM 587 O O . LEU A 1 77 ? -18.285 2.954 24.895 1.00 96.94 77 LEU A O 1
ATOM 591 N N . LYS A 1 78 ? -18.095 4.442 23.223 1.00 95.75 78 LYS A N 1
ATOM 592 C CA . LYS A 1 78 ? -18.988 5.440 23.846 1.00 95.75 78 LYS A CA 1
ATOM 593 C C . LYS A 1 78 ? -20.385 4.888 24.127 1.00 95.75 78 LYS A C 1
ATOM 595 O O . LYS A 1 78 ? -20.942 5.173 25.173 1.00 95.75 78 LYS A O 1
ATOM 600 N N . ALA A 1 79 ? -20.928 4.082 23.216 1.00 93.56 79 ALA A N 1
ATOM 601 C CA . ALA A 1 79 ? -22.249 3.478 23.382 1.00 93.56 79 ALA A CA 1
ATOM 602 C C . ALA A 1 79 ? -22.299 2.364 24.447 1.00 93.56 79 ALA A C 1
ATOM 604 O O . ALA A 1 79 ? -23.387 1.995 24.871 1.00 93.56 79 ALA A O 1
ATOM 605 N N . ILE A 1 80 ? -21.154 1.788 24.837 1.00 93.62 80 ILE A N 1
ATOM 606 C CA . ILE A 1 80 ? -21.061 0.816 25.942 1.00 93.62 80 ILE A CA 1
ATOM 607 C C . ILE A 1 80 ? -20.969 1.535 27.294 1.00 93.62 80 ILE A C 1
ATOM 609 O O . ILE A 1 80 ? -21.437 1.000 28.298 1.00 93.62 80 ILE A O 1
ATOM 613 N N . ASP A 1 81 ? -20.350 2.718 27.315 1.00 85.38 81 ASP A N 1
ATOM 614 C CA . ASP A 1 81 ? -20.142 3.517 28.525 1.00 85.38 81 ASP A CA 1
ATOM 615 C C . ASP A 1 81 ? -21.386 4.342 28.946 1.00 85.38 81 ASP A C 1
ATOM 617 O O . ASP A 1 81 ? -21.408 4.867 30.063 1.00 85.38 81 ASP A O 1
ATOM 621 N N . GLU A 1 82 ? -22.405 4.457 28.081 1.00 70.75 82 GLU A N 1
ATOM 622 C CA . GLU A 1 82 ? -23.699 5.147 28.304 1.00 70.75 82 GLU A CA 1
ATOM 623 C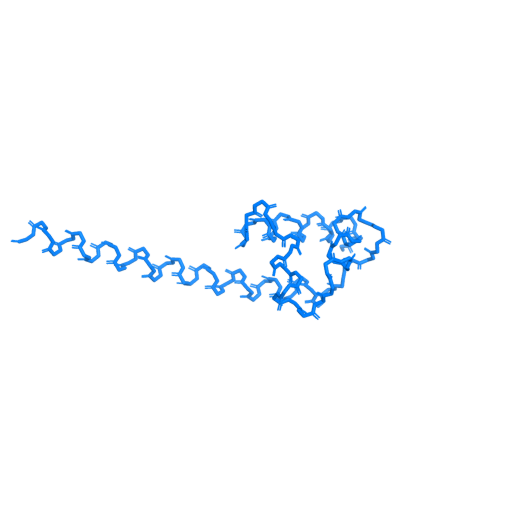 C . GLU A 1 82 ? -24.830 4.190 28.726 1.00 70.75 82 GLU A C 1
ATOM 625 O O . GLU A 1 82 ? -25.596 4.565 29.649 1.00 70.75 82 GLU A O 1
#

Mean predicted aligned error: 3.04 Å

Radius of gyration: 16.36 Å; Cα contacts (8 Å, |Δi|>4): 60; chains: 1; bounding box: 42×22×41 Å